Protein AF-A0A349BN62-F1 (afdb_monomer)

Mean predicted aligned error: 4.05 Å

Solvent-accessible surface area (backbone atoms only — not comparable to full-atom values): 4660 Å² total; per-residue (Å²): 102,86,73,80,52,98,90,51,74,62,79,86,56,88,90,51,85,87,77,59,91,89,65,87,81,78,84,67,44,68,59,91,91,58,58,38,50,51,55,55,53,10,62,76,71,74,57,51,36,66,58,54,63,68,61,65,52,88,88,58,86,85,85,87,85,132

Nearest PDB structures (foldseek):
  4y2w-assembly1_B  TM=9.655E-01  e=1.432E-02  Caldanaerobacter subterraneus subsp. tengcongensis MB4
  5irp-assembly1_B  TM=9.375E-01  e=3.344E-02  Bacillus subtilis subsp. subtilis str. 168
  1xql-assembly1_A  TM=9.159E-01  e=7.276E-02  Geobacillus stearothermophilus
  5zl6-assembly1_A  TM=8.315E-01  e=6.507E-01  Leuconostoc mesenteroides subsp. sake

Foldseek 3Di:
DDDDDPPDDDDDCPVPPPDDPPDDDDPAADDDPDGDHLQNVCVVVVHHSVCSVVVPDPVDDDDDDD

pLDDT: mean 92.71, std 4.89, range [66.69, 97.19]

Structure (mmCIF, N/CA/C/O backbone):
data_AF-A0A349BN62-F1
#
_entry.id   AF-A0A349BN62-F1
#
loop_
_atom_site.group_PDB
_atom_site.id
_atom_site.type_symbol
_atom_site.label_atom_id
_atom_site.label_alt_id
_atom_site.label_comp_id
_atom_site.label_asym_id
_atom_site.label_entity_id
_atom_site.label_seq_id
_atom_site.pdbx_PDB_ins_code
_atom_site.Cartn_x
_atom_site.Cartn_y
_atom_site.Cartn_z
_atom_site.occupancy
_atom_site.B_iso_or_equiv
_atom_site.auth_seq_id
_atom_site.auth_comp_id
_atom_site.auth_asym_id
_atom_site.auth_atom_id
_atom_site.pdbx_PDB_model_num
ATOM 1 N N . ILE A 1 1 ? -16.503 -1.090 -5.904 1.00 66.69 1 ILE A N 1
ATOM 2 C CA . ILE A 1 1 ? -17.677 -0.178 -5.918 1.00 66.69 1 ILE A CA 1
ATOM 3 C C . ILE A 1 1 ? -17.154 1.252 -5.980 1.00 66.69 1 ILE A C 1
ATOM 5 O O . ILE A 1 1 ? -16.129 1.519 -5.371 1.00 66.69 1 ILE A O 1
ATOM 9 N N . GLY A 1 2 ? -17.836 2.159 -6.686 1.00 86.69 2 GLY A N 1
ATOM 10 C CA . GLY A 1 2 ? -17.480 3.582 -6.708 1.00 86.69 2 GLY A CA 1
ATOM 11 C C . GLY A 1 2 ? -16.228 3.922 -7.525 1.00 86.69 2 GLY A C 1
ATOM 12 O O . GLY A 1 2 ? -15.565 3.049 -8.077 1.00 86.69 2 GLY A O 1
ATOM 13 N N . ARG A 1 3 ? -15.942 5.223 -7.637 1.00 91.44 3 ARG A N 1
ATOM 14 C CA . ARG A 1 3 ? -14.706 5.747 -8.234 1.00 91.44 3 ARG A CA 1
ATOM 15 C C . ARG A 1 3 ? -13.704 6.048 -7.123 1.00 91.44 3 ARG A C 1
ATOM 17 O O . AR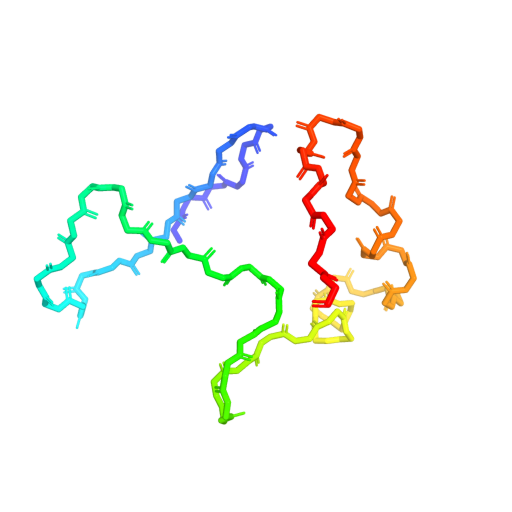G A 1 3 ? -14.114 6.474 -6.046 1.00 91.44 3 ARG A O 1
ATOM 24 N N . VAL A 1 4 ? -12.418 5.867 -7.411 1.00 91.62 4 VAL A N 1
ATOM 25 C CA . VAL A 1 4 ? -11.336 6.366 -6.552 1.00 91.62 4 VAL A CA 1
ATOM 26 C C . VAL A 1 4 ? -11.400 7.896 -6.545 1.00 91.62 4 VAL A C 1
ATOM 28 O O . VAL A 1 4 ? -11.472 8.520 -7.607 1.00 91.62 4 VAL A O 1
ATOM 31 N N . CYS A 1 5 ? -11.429 8.492 -5.357 1.00 93.31 5 CYS A N 1
ATOM 32 C CA . CYS A 1 5 ? -11.360 9.939 -5.157 1.00 93.31 5 CYS A CA 1
ATOM 33 C C . CYS A 1 5 ? -9.923 10.351 -4.805 1.00 93.31 5 CYS A C 1
ATOM 35 O O . CYS A 1 5 ? -9.056 9.501 -4.634 1.00 93.31 5 CYS A O 1
ATOM 37 N N . MET A 1 6 ? -9.673 11.657 -4.668 1.00 92.69 6 MET A N 1
ATOM 38 C CA . MET A 1 6 ? -8.330 12.175 -4.368 1.00 92.69 6 MET A CA 1
ATOM 39 C C . MET A 1 6 ? -7.752 11.613 -3.059 1.00 92.69 6 MET A C 1
ATOM 41 O O . MET A 1 6 ? -6.590 11.226 -3.041 1.00 92.69 6 MET A O 1
ATOM 45 N N . ASP A 1 7 ? -8.575 11.520 -2.007 1.00 93.06 7 ASP A N 1
ATOM 46 C CA . ASP A 1 7 ? -8.124 11.138 -0.659 1.00 93.06 7 ASP A CA 1
ATOM 47 C C . ASP A 1 7 ? -8.923 9.962 -0.055 1.00 93.06 7 ASP A C 1
ATOM 49 O O . ASP A 1 7 ? -8.775 9.643 1.122 1.00 93.06 7 ASP A O 1
ATOM 53 N N . MET A 1 8 ? -9.804 9.314 -0.830 1.00 92.69 8 MET A N 1
ATOM 54 C CA . MET A 1 8 ? -10.620 8.196 -0.337 1.00 92.69 8 MET A CA 1
ATOM 55 C C . MET A 1 8 ? -10.939 7.166 -1.423 1.00 92.69 8 MET A C 1
ATOM 57 O O . MET A 1 8 ? -11.122 7.501 -2.596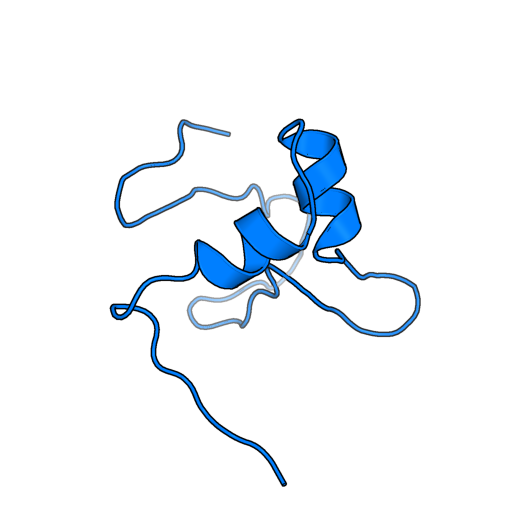 1.00 92.69 8 MET A O 1
ATOM 61 N N . THR A 1 9 ? -11.083 5.911 -1.004 1.00 94.12 9 THR A N 1
ATOM 62 C CA . THR A 1 9 ? -11.595 4.809 -1.824 1.00 94.12 9 THR A CA 1
ATOM 63 C C . THR A 1 9 ? -12.653 4.027 -1.048 1.00 94.12 9 THR A C 1
ATOM 65 O O . THR A 1 9 ? -12.717 4.108 0.178 1.00 94.12 9 THR A O 1
ATOM 68 N N . MET A 1 10 ? -13.507 3.295 -1.759 1.00 94.44 10 MET A N 1
ATOM 69 C CA . MET A 1 10 ? -14.556 2.459 -1.172 1.00 94.44 10 MET A CA 1
ATOM 70 C C . MET A 1 10 ? -14.279 0.994 -1.491 1.00 94.44 10 MET A C 1
ATOM 72 O O . MET A 1 10 ? -14.060 0.633 -2.649 1.00 94.44 10 MET A O 1
ATOM 76 N N . ILE A 1 11 ? -14.333 0.156 -0.463 1.00 91.75 11 ILE A N 1
ATOM 77 C CA . ILE A 1 11 ? -14.106 -1.285 -0.552 1.00 91.75 11 ILE A CA 1
ATOM 78 C C . ILE A 1 11 ? -15.391 -1.977 -0.102 1.00 91.75 11 ILE A C 1
ATOM 80 O O . ILE A 1 11 ? -16.049 -1.520 0.832 1.00 91.75 11 ILE A O 1
ATOM 84 N N . ASP A 1 12 ? -15.770 -3.042 -0.803 1.00 93.44 12 ASP A N 1
ATOM 85 C CA . ASP A 1 12 ? -16.891 -3.880 -0.388 1.00 93.44 12 ASP A CA 1
ATOM 86 C C . ASP A 1 12 ? -16.418 -4.866 0.682 1.00 93.44 12 ASP A C 1
ATOM 88 O O . ASP A 1 12 ? -15.472 -5.617 0.452 1.00 93.44 12 ASP A O 1
ATOM 92 N N . VAL A 1 13 ? -17.061 -4.839 1.847 1.00 92.75 13 VAL A N 1
ATOM 93 C CA . VAL A 1 13 ? -16.750 -5.699 3.002 1.00 92.75 13 VAL A CA 1
ATOM 94 C C . VAL A 1 13 ? -17.956 -6.537 3.433 1.00 92.75 13 VAL A C 1
ATOM 96 O O . VAL A 1 13 ? -17.959 -7.092 4.527 1.00 92.75 13 VAL A O 1
ATOM 99 N N . THR A 1 14 ? -18.992 -6.628 2.591 1.00 93.50 14 THR A N 1
ATOM 100 C CA . THR A 1 14 ? -20.268 -7.292 2.917 1.00 93.50 14 THR A CA 1
ATOM 101 C C . THR A 1 14 ? -20.081 -8.742 3.381 1.00 93.50 14 THR A C 1
ATOM 103 O O . THR A 1 14 ? -20.770 -9.186 4.297 1.00 93.50 14 THR A O 1
ATOM 106 N N . ASP A 1 15 ? -19.110 -9.453 2.803 1.00 93.75 15 ASP A N 1
ATOM 107 C CA . ASP A 1 15 ? -18.838 -10.865 3.100 1.00 93.75 15 ASP A CA 1
ATOM 108 C C . ASP A 1 15 ? -17.862 -11.085 4.274 1.00 93.75 15 ASP A C 1
ATOM 110 O O . ASP A 1 15 ? -17.550 -12.227 4.612 1.00 93.75 15 ASP A O 1
ATOM 114 N N . ILE A 1 16 ? -17.368 -10.015 4.911 1.00 90.50 16 ILE A N 1
ATOM 115 C CA . ILE A 1 16 ? -16.393 -10.089 6.007 1.00 90.50 16 ILE A CA 1
ATOM 116 C C . ILE A 1 16 ? -17.116 -9.862 7.346 1.00 90.50 16 ILE A C 1
ATOM 118 O O . ILE A 1 16 ? -17.448 -8.724 7.693 1.00 90.50 16 ILE A O 1
ATOM 122 N N . PRO A 1 17 ? -17.382 -10.921 8.136 1.00 91.94 17 PRO A N 1
ATOM 123 C CA . PRO A 1 17 ? -18.104 -10.779 9.390 1.00 91.94 17 PRO A CA 1
ATOM 124 C C . PRO A 1 17 ? -17.236 -10.117 10.463 1.00 91.94 17 PRO A C 1
ATOM 126 O O . PRO A 1 17 ? -16.081 -10.480 10.666 1.00 91.94 17 PRO A O 1
ATOM 129 N N . GLY A 1 18 ? -17.833 -9.199 11.224 1.00 90.69 18 GLY A N 1
ATOM 130 C CA . GLY A 1 18 ? -17.209 -8.635 12.423 1.00 90.69 18 GLY A CA 1
ATOM 131 C C . GLY A 1 18 ? -16.228 -7.487 12.188 1.00 90.69 18 GLY A C 1
ATOM 132 O O . GLY A 1 18 ? -15.623 -7.059 13.168 1.00 90.69 18 GLY A O 1
ATOM 133 N N . ILE A 1 19 ? -16.127 -6.973 10.956 1.00 92.38 19 ILE A N 1
ATOM 134 C CA . ILE A 1 19 ? -15.302 -5.810 10.614 1.00 92.38 19 ILE A CA 1
ATOM 135 C C . ILE A 1 19 ? -15.740 -4.563 11.392 1.00 92.38 19 ILE A C 1
ATOM 137 O O . ILE A 1 19 ? -16.935 -4.265 11.524 1.00 92.38 19 ILE A O 1
ATOM 141 N N . LYS A 1 20 ? -14.770 -3.823 11.926 1.00 93.06 20 LYS A N 1
ATOM 142 C CA . LYS A 1 20 ? -14.994 -2.602 12.709 1.00 93.06 20 LYS A CA 1
ATOM 143 C C . LYS A 1 20 ? -14.229 -1.413 12.152 1.00 93.06 20 LYS A C 1
ATOM 145 O O . LYS A 1 20 ? -13.246 -1.531 11.427 1.00 93.06 20 LYS A O 1
ATOM 150 N N . GLN A 1 21 ? -14.680 -0.224 12.541 1.00 93.38 21 GLN A N 1
ATOM 151 C CA . GLN A 1 21 ? -13.944 1.001 12.268 1.00 93.38 21 GLN A CA 1
ATOM 152 C C . GLN A 1 21 ? -12.569 0.959 12.947 1.00 93.38 21 GLN A C 1
ATOM 154 O O . GLN A 1 21 ? -12.465 0.609 14.122 1.00 93.38 21 GLN A O 1
ATOM 159 N N . GLY A 1 22 ? -11.541 1.381 12.211 1.00 93.06 22 GLY A N 1
ATOM 160 C CA . GLY A 1 22 ? -10.160 1.402 12.690 1.00 93.06 22 GLY A CA 1
ATOM 161 C C . GLY A 1 22 ? -9.399 0.103 12.442 1.00 93.06 22 GLY A C 1
ATOM 162 O O . GLY A 1 22 ? -8.244 0.016 12.844 1.00 93.06 22 GLY A O 1
ATOM 163 N N . GLU A 1 23 ? -10.015 -0.882 11.787 1.00 92.25 23 GLU A N 1
ATOM 164 C CA . GLU A 1 23 ? -9.283 -2.049 11.308 1.00 92.25 23 GLU A CA 1
ATOM 165 C C . GLU A 1 23 ? -8.291 -1.677 10.207 1.00 92.25 23 GLU A C 1
ATOM 167 O O . GLU A 1 23 ? -8.531 -0.796 9.376 1.00 92.25 23 GLU A O 1
ATOM 172 N N . GLU A 1 24 ? -7.150 -2.356 10.248 1.00 91.38 24 GLU A N 1
ATOM 173 C CA . GLU A 1 24 ? -6.069 -2.173 9.297 1.00 91.38 24 GLU A CA 1
ATOM 174 C C . GLU A 1 24 ? -6.424 -2.814 7.954 1.00 91.38 24 GLU A C 1
ATOM 176 O O . GLU A 1 24 ? -7.007 -3.896 7.886 1.00 91.38 24 GLU A O 1
ATOM 181 N N . VAL A 1 25 ? -6.042 -2.140 6.871 1.00 92.12 25 VAL A N 1
ATOM 182 C CA . VAL A 1 25 ? -6.190 -2.643 5.507 1.00 92.12 25 VAL A CA 1
ATOM 183 C C . VAL A 1 25 ? -4.838 -2.570 4.820 1.00 92.12 25 VAL A C 1
ATOM 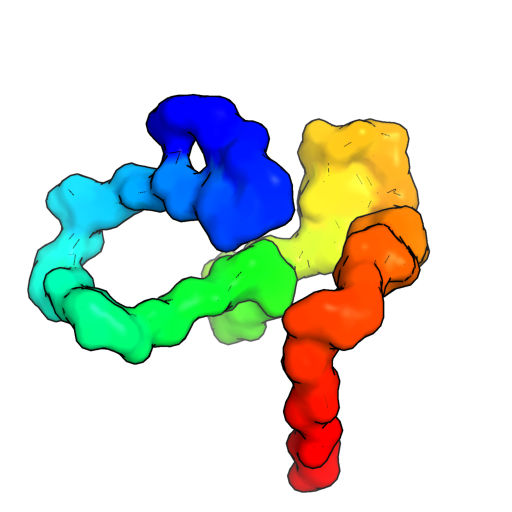185 O O . VAL A 1 25 ? -4.183 -1.528 4.818 1.00 92.12 25 VAL A O 1
ATOM 188 N N . ILE A 1 26 ? -4.442 -3.674 4.192 1.00 93.19 26 ILE A N 1
ATOM 189 C CA . ILE A 1 26 ? -3.188 -3.772 3.449 1.00 93.19 26 ILE A CA 1
ATOM 190 C C . ILE A 1 26 ? -3.473 -3.502 1.968 1.00 93.19 26 ILE A C 1
ATOM 192 O O . ILE A 1 26 ? -4.202 -4.252 1.325 1.00 93.19 26 ILE A O 1
ATOM 196 N N . ILE A 1 27 ? -2.902 -2.421 1.428 1.00 92.88 27 ILE A N 1
ATOM 197 C CA . ILE A 1 27 ? -3.047 -2.037 0.008 1.00 92.88 27 ILE A CA 1
ATOM 198 C C . ILE A 1 27 ? -1.948 -2.683 -0.847 1.00 92.88 27 ILE A C 1
ATOM 200 O O . ILE A 1 27 ? -2.213 -3.160 -1.946 1.00 92.88 27 ILE A O 1
ATOM 204 N N . ILE A 1 28 ? -0.714 -2.687 -0.337 1.00 94.06 28 ILE A N 1
ATOM 205 C CA . ILE A 1 28 ? 0.461 -3.299 -0.964 1.00 94.06 28 ILE A CA 1
ATOM 206 C C . ILE A 1 28 ? 1.185 -4.101 0.113 1.00 94.06 28 ILE A C 1
ATOM 208 O O . ILE A 1 28 ? 1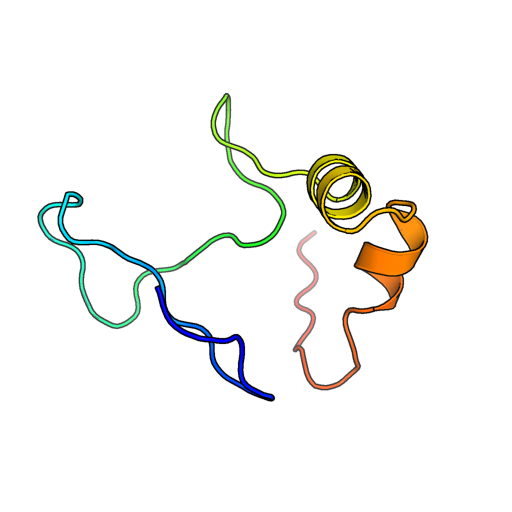.473 -3.576 1.187 1.00 94.06 28 ILE A O 1
ATOM 212 N N . GLY A 1 29 ? 1.486 -5.359 -0.176 1.00 93.19 29 GLY A N 1
ATOM 213 C CA . GLY A 1 29 ? 1.997 -6.335 0.776 1.00 93.19 29 GLY A CA 1
ATOM 214 C C . GLY A 1 29 ? 0.923 -7.340 1.182 1.00 93.19 29 GLY A C 1
ATOM 215 O O . GLY A 1 29 ? -0.055 -7.558 0.467 1.00 93.19 29 GLY A O 1
ATOM 216 N N . GLY A 1 30 ? 1.140 -7.987 2.320 1.00 91.38 30 GLY A N 1
ATOM 217 C CA . GLY A 1 30 ? 0.264 -9.020 2.862 1.00 91.38 30 GLY A CA 1
ATOM 218 C C . GLY A 1 30 ? 1.068 -10.145 3.496 1.00 91.38 30 GLY A C 1
ATOM 219 O O . GLY A 1 30 ? 2.302 -10.121 3.502 1.00 91.38 30 GLY A O 1
ATOM 220 N N . GLU A 1 31 ? 0.359 -11.142 4.008 1.00 85.62 31 GLU A N 1
ATOM 221 C CA . GLU A 1 31 ? 0.950 -12.289 4.688 1.00 85.62 31 GLU A CA 1
ATOM 222 C C . GLU A 1 31 ? 0.607 -13.590 3.961 1.00 85.62 31 GLU A C 1
ATOM 224 O O . GLU A 1 31 ? -0.495 -13.773 3.438 1.00 85.62 31 GLU A O 1
ATOM 229 N N . ASN A 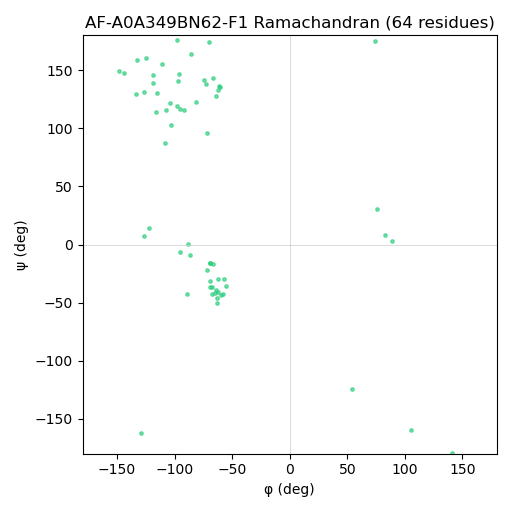1 32 ? 1.548 -14.537 3.982 1.00 82.44 32 ASN A N 1
ATOM 230 C CA . ASN A 1 32 ? 1.377 -15.872 3.409 1.00 82.44 32 ASN A CA 1
ATOM 231 C C . ASN A 1 32 ? 0.935 -15.824 1.927 1.00 82.44 32 ASN A C 1
ATOM 233 O O . ASN A 1 32 ? 1.610 -15.226 1.085 1.00 82.44 32 ASN A O 1
ATOM 237 N N . GLU A 1 33 ? -0.187 -16.474 1.618 1.00 79.75 33 GLU A N 1
ATOM 238 C CA . GLU A 1 33 ? -0.768 -16.595 0.277 1.00 79.75 33 GLU A CA 1
ATOM 239 C C . GLU A 1 33 ? -1.692 -15.421 -0.094 1.00 79.75 33 GLU A C 1
ATOM 241 O O . GLU A 1 33 ? -2.103 -15.305 -1.246 1.00 79.75 33 GLU A O 1
ATOM 246 N N . VAL A 1 34 ? -2.020 -14.533 0.852 1.00 85.00 34 VAL A N 1
ATOM 247 C CA . VAL A 1 34 ? -2.898 -13.378 0.610 1.00 85.00 34 VAL A CA 1
ATOM 248 C C . VAL A 1 34 ? -2.052 -12.114 0.623 1.00 85.00 34 VAL A C 1
ATOM 250 O O . VAL A 1 34 ? -1.866 -11.464 1.651 1.00 85.00 34 VAL A O 1
ATOM 253 N N . ARG A 1 35 ? -1.504 -11.783 -0.546 1.00 93.12 35 ARG A N 1
ATOM 254 C CA . ARG A 1 35 ? -0.684 -10.588 -0.752 1.00 93.12 35 ARG A CA 1
ATOM 255 C C . ARG A 1 35 ? -0.920 -9.980 -2.120 1.00 93.12 35 ARG A C 1
ATOM 257 O O . ARG A 1 35 ? -1.150 -10.694 -3.090 1.00 93.12 35 ARG A O 1
ATOM 264 N N . ILE A 1 36 ? -0.805 -8.661 -2.173 1.00 94.56 36 ILE A N 1
ATOM 265 C CA . ILE A 1 36 ? -0.812 -7.880 -3.406 1.00 94.56 36 ILE A CA 1
ATOM 266 C C . ILE A 1 36 ? 0.553 -7.216 -3.511 1.00 94.56 36 ILE A C 1
ATOM 268 O O . ILE A 1 36 ? 0.920 -6.391 -2.677 1.00 94.56 36 ILE A O 1
ATOM 272 N N . THR A 1 37 ? 1.344 -7.596 -4.504 1.00 95.06 37 THR A N 1
ATOM 273 C CA . THR A 1 37 ? 2.673 -7.020 -4.717 1.00 95.06 37 THR A CA 1
ATOM 274 C C . THR A 1 37 ? 2.599 -5.739 -5.548 1.00 95.06 37 THR A C 1
ATOM 276 O O . THR A 1 37 ? 1.605 -5.453 -6.217 1.00 95.06 37 THR A O 1
ATOM 279 N N . ALA A 1 38 ? 3.677 -4.950 -5.536 1.00 95.44 38 ALA A N 1
ATOM 280 C CA . ALA A 1 38 ? 3.780 -3.787 -6.418 1.00 95.44 38 ALA A CA 1
ATOM 281 C C . ALA A 1 38 ? 3.763 -4.187 -7.906 1.00 95.44 38 ALA A C 1
ATOM 283 O O . ALA A 1 38 ? 3.274 -3.419 -8.731 1.00 95.44 38 ALA A O 1
ATOM 284 N N . ASP A 1 39 ? 4.258 -5.383 -8.243 1.00 96.06 39 ASP A N 1
ATOM 285 C CA . ASP A 1 39 ? 4.211 -5.919 -9.606 1.00 96.06 39 ASP A CA 1
ATOM 286 C C . ASP A 1 39 ? 2.777 -6.276 -10.029 1.00 96.06 3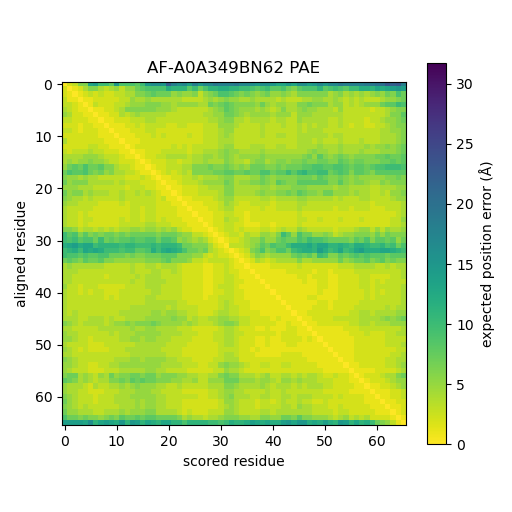9 ASP A C 1
ATOM 288 O O . ASP A 1 39 ? 2.401 -6.015 -11.171 1.00 96.06 39 ASP A O 1
ATOM 292 N N . ASP A 1 40 ? 1.943 -6.784 -9.113 1.00 95.62 40 ASP A N 1
ATOM 293 C CA . ASP A 1 40 ? 0.526 -7.070 -9.397 1.00 95.62 40 ASP A CA 1
ATOM 294 C C . ASP A 1 40 ? -0.236 -5.786 -9.744 1.00 95.62 40 ASP A C 1
ATOM 296 O O . ASP A 1 40 ? -0.953 -5.712 -10.744 1.00 95.62 40 ASP A O 1
ATOM 300 N N . ILE A 1 41 ? -0.024 -4.731 -8.954 1.00 95.50 41 ILE A N 1
ATOM 301 C CA . ILE A 1 41 ? -0.640 -3.420 -9.189 1.00 95.50 41 ILE A CA 1
ATOM 302 C C . ILE A 1 41 ? -0.135 -2.818 -10.498 1.00 95.50 41 ILE A C 1
ATOM 304 O O . ILE A 1 41 ? -0.921 -2.261 -11.268 1.00 95.50 41 ILE A O 1
ATOM 308 N N . ALA A 1 42 ? 1.162 -2.944 -10.773 1.00 96.88 42 ALA A N 1
ATOM 309 C CA . ALA A 1 42 ? 1.757 -2.491 -12.020 1.00 96.88 42 ALA A CA 1
ATOM 310 C C . ALA A 1 42 ? 1.132 -3.202 -13.231 1.00 96.88 42 ALA A C 1
ATOM 312 O O . ALA A 1 42 ? 0.742 -2.545 -14.195 1.00 96.88 42 ALA A O 1
ATOM 313 N N . ALA A 1 43 ? 0.924 -4.519 -13.145 1.00 97.19 43 ALA A N 1
ATOM 314 C CA . ALA A 1 43 ? 0.248 -5.293 -14.180 1.00 97.19 43 ALA A CA 1
ATOM 315 C C . ALA A 1 43 ? -1.209 -4.842 -14.398 1.00 97.19 43 ALA A C 1
ATOM 317 O O . ALA A 1 43 ? -1.645 -4.722 -15.542 1.00 97.19 43 ALA A O 1
ATOM 318 N N . TRP A 1 44 ? -1.959 -4.538 -13.331 1.00 96.12 44 TRP A N 1
ATOM 319 C CA . TRP A 1 44 ? -3.341 -4.042 -13.437 1.00 96.12 44 TRP A CA 1
ATOM 320 C C . TRP A 1 44 ? -3.439 -2.630 -14.019 1.00 96.12 44 TRP A C 1
ATOM 322 O O . TRP A 1 44 ? -4.423 -2.299 -14.679 1.00 96.12 44 TRP A O 1
ATOM 332 N N . THR A 1 45 ? -2.432 -1.796 -13.766 1.00 95.25 45 THR A N 1
ATOM 333 C CA . THR A 1 45 ? -2.394 -0.390 -14.202 1.00 95.25 45 THR A CA 1
ATOM 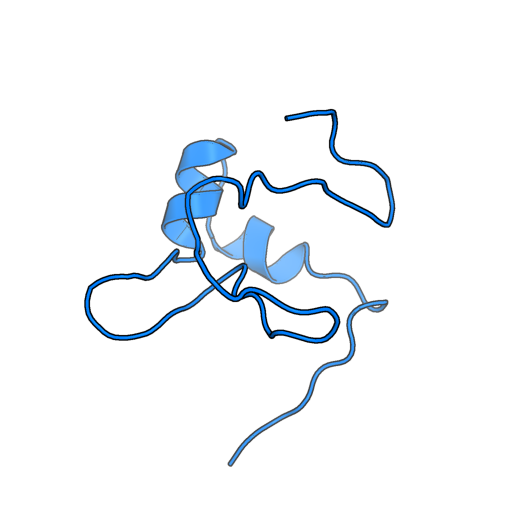334 C C . THR A 1 45 ? -1.646 -0.178 -15.519 1.00 95.25 45 THR A C 1
ATOM 336 O O . THR A 1 45 ? -1.698 0.917 -16.074 1.00 95.25 45 THR A O 1
ATOM 339 N N . GLY A 1 46 ? -1.009 -1.221 -16.061 1.00 96.50 46 GLY A N 1
ATOM 340 C CA . GLY A 1 46 ? -0.275 -1.167 -17.326 1.00 96.50 46 GLY A CA 1
ATOM 341 C C . GLY A 1 46 ? 1.083 -0.470 -17.221 1.00 96.50 46 GLY A C 1
ATOM 342 O O . GLY A 1 46 ? 1.526 0.140 -18.191 1.00 96.50 46 GLY A O 1
ATOM 343 N N . THR A 1 47 ? 1.730 -0.546 -16.057 1.00 97.06 47 THR A N 1
ATOM 344 C CA . THR A 1 47 ? 3.041 0.060 -15.789 1.00 97.06 47 THR A CA 1
ATOM 345 C C . THR A 1 47 ? 4.026 -0.949 -15.169 1.00 97.06 47 THR A C 1
ATOM 347 O O . THR A 1 47 ? 3.844 -2.160 -15.287 1.00 97.06 47 THR A O 1
ATOM 350 N N . ILE A 1 48 ? 5.101 -0.463 -14.544 1.00 97.19 48 ILE A N 1
ATOM 351 C CA . ILE A 1 48 ? 6.130 -1.203 -13.815 1.00 97.19 48 ILE A CA 1
ATOM 352 C C . ILE A 1 48 ? 6.049 -0.908 -12.313 1.00 97.19 48 ILE A C 1
ATOM 354 O O . ILE A 1 48 ? 5.617 0.166 -11.891 1.00 97.19 48 ILE A O 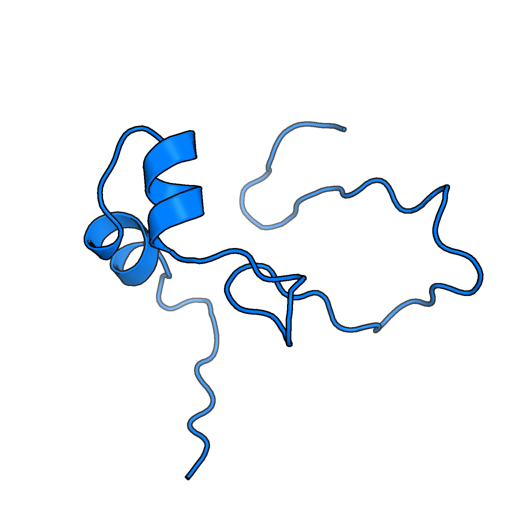1
ATOM 358 N N . SER A 1 49 ? 6.534 -1.832 -11.485 1.00 96.69 49 SER A N 1
ATOM 359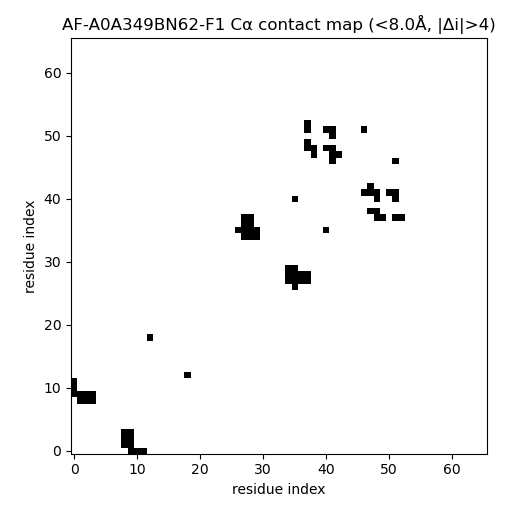 C CA . SER A 1 49 ? 6.504 -1.693 -10.021 1.00 96.69 49 SER A CA 1
ATOM 360 C C . SER A 1 49 ? 7.202 -0.439 -9.503 1.00 96.69 49 SER A C 1
ATOM 362 O O . SER A 1 49 ? 6.786 0.117 -8.488 1.00 96.69 49 SER A O 1
ATOM 364 N N . TYR A 1 50 ? 8.220 0.058 -10.210 1.00 96.62 50 TYR A N 1
ATOM 365 C CA . TYR A 1 50 ? 8.900 1.295 -9.833 1.00 96.62 50 TYR A CA 1
ATOM 366 C C . TYR A 1 50 ? 7.975 2.518 -9.894 1.00 96.62 50 TYR A C 1
ATOM 368 O O . TYR A 1 50 ? 8.014 3.345 -8.989 1.00 96.62 50 TYR A O 1
ATOM 376 N N . GLU A 1 51 ? 7.094 2.615 -10.895 1.00 96.75 51 GLU A N 1
ATOM 377 C CA . GLU A 1 51 ? 6.126 3.718 -10.968 1.00 96.75 51 GLU A CA 1
ATOM 378 C C . GLU A 1 51 ? 5.091 3.637 -9.844 1.00 96.75 51 GLU A C 1
ATOM 380 O O . GLU A 1 51 ? 4.736 4.662 -9.267 1.00 96.75 51 GLU A O 1
ATOM 385 N N . VAL A 1 52 ? 4.666 2.426 -9.470 1.00 96.12 52 VAL A N 1
ATOM 386 C CA . VAL A 1 52 ? 3.752 2.212 -8.338 1.00 96.12 52 VAL A CA 1
ATOM 387 C C . VAL A 1 52 ? 4.398 2.665 -7.027 1.00 96.12 52 VAL A C 1
ATOM 389 O O . VAL A 1 52 ? 3.808 3.443 -6.280 1.00 96.12 52 VAL A O 1
ATOM 392 N N . LEU A 1 53 ? 5.627 2.217 -6.753 1.00 95.50 53 LEU A N 1
ATOM 393 C CA . LEU A 1 53 ? 6.339 2.541 -5.514 1.00 95.50 53 LEU A CA 1
ATOM 394 C C . LEU A 1 53 ? 6.715 4.026 -5.433 1.00 95.50 53 LEU A C 1
ATOM 396 O O . LEU A 1 53 ? 6.537 4.651 -4.387 1.00 95.50 53 LEU A O 1
ATOM 400 N N . CYS A 1 54 ? 7.200 4.612 -6.530 1.00 95.12 54 CYS A N 1
ATOM 401 C CA . CYS A 1 54 ? 7.520 6.038 -6.597 1.00 95.12 54 CYS A CA 1
ATOM 402 C C . CYS A 1 54 ? 6.273 6.933 -6.613 1.00 95.12 54 CYS A C 1
ATOM 404 O O . CYS A 1 54 ? 6.368 8.101 -6.242 1.00 95.12 54 CYS A O 1
ATOM 406 N N . GLY A 1 55 ? 5.111 6.400 -7.000 1.00 94.62 55 GLY A N 1
ATOM 407 C CA . GLY A 1 55 ? 3.832 7.107 -6.973 1.00 94.62 55 GLY A CA 1
ATOM 408 C C . GLY A 1 55 ? 3.296 7.381 -5.564 1.00 94.62 55 GLY A C 1
ATOM 409 O O . GLY A 1 55 ? 2.426 8.238 -5.401 1.00 94.62 55 GLY A O 1
ATOM 410 N N . ILE A 1 56 ? 3.819 6.705 -4.531 1.00 94.44 56 ILE A N 1
ATOM 411 C CA . ILE A 1 56 ? 3.456 6.965 -3.132 1.00 94.44 56 ILE A CA 1
ATOM 412 C C . ILE A 1 56 ? 4.059 8.307 -2.696 1.00 94.44 56 ILE A C 1
ATOM 414 O O . ILE A 1 56 ? 5.228 8.404 -2.305 1.00 94.44 56 ILE A O 1
ATOM 418 N N . GLY A 1 57 ? 3.229 9.348 -2.786 1.00 92.50 57 GLY A N 1
ATOM 419 C CA . GLY A 1 57 ? 3.605 10.731 -2.517 1.00 92.50 57 GLY A CA 1
ATOM 420 C C . GLY A 1 57 ? 3.886 11.048 -1.046 1.00 92.50 57 GLY A C 1
ATOM 421 O O . GLY A 1 57 ? 3.652 10.252 -0.141 1.00 92.50 57 GLY A O 1
ATOM 422 N N . GLU A 1 58 ? 4.350 12.274 -0.810 1.00 93.94 58 GLU A N 1
ATOM 423 C CA . GLU A 1 58 ? 4.815 12.757 0.501 1.00 93.94 58 GLU A CA 1
ATOM 424 C C . GLU A 1 58 ? 3.719 12.874 1.570 1.00 93.94 58 GLU A C 1
ATOM 426 O O . GLU A 1 58 ? 4.031 12.950 2.752 1.00 93.94 58 GLU A O 1
ATOM 431 N N . ARG A 1 59 ? 2.437 12.877 1.176 1.00 95.12 59 ARG A N 1
ATOM 432 C CA . ARG A 1 59 ? 1.302 12.917 2.117 1.00 95.12 59 ARG A CA 1
ATOM 433 C C . ARG A 1 59 ? 1.142 11.627 2.926 1.00 95.12 59 ARG A C 1
ATOM 435 O O . ARG A 1 59 ? 0.383 11.622 3.889 1.00 95.12 59 ARG A O 1
ATOM 442 N N . VAL A 1 60 ? 1.786 10.538 2.506 1.00 94.69 60 VAL A N 1
ATOM 443 C CA . VAL A 1 60 ? 1.730 9.247 3.194 1.00 94.69 60 VAL A CA 1
ATOM 444 C C . VAL A 1 60 ? 2.886 9.166 4.185 1.00 94.69 60 VAL A C 1
ATOM 446 O O . VAL A 1 60 ? 4.052 9.139 3.783 1.00 94.69 60 VAL A O 1
ATOM 449 N N . ASP A 1 61 ? 2.561 9.102 5.476 1.00 95.44 61 ASP A N 1
ATOM 450 C CA . ASP A 1 61 ? 3.552 8.953 6.542 1.00 95.44 61 ASP A CA 1
ATOM 451 C C . ASP A 1 61 ? 4.320 7.629 6.406 1.00 95.44 61 ASP A C 1
ATOM 453 O O . ASP A 1 61 ? 3.741 6.558 6.214 1.00 95.44 61 ASP A O 1
ATOM 457 N N . ARG A 1 62 ? 5.651 7.699 6.524 1.00 95.31 62 ARG A N 1
ATOM 458 C CA . ARG A 1 62 ? 6.546 6.537 6.420 1.00 95.31 62 ARG A CA 1
ATOM 459 C C . ARG A 1 62 ? 7.096 6.170 7.794 1.00 95.31 62 ARG A C 1
ATOM 461 O O . ARG A 1 62 ? 7.865 6.931 8.379 1.00 95.31 62 ARG A O 1
ATOM 468 N N . VAL A 1 63 ? 6.745 4.981 8.279 1.00 96.00 63 VAL A N 1
ATOM 469 C CA . VAL A 1 63 ? 7.259 4.407 9.531 1.00 96.00 63 VAL A CA 1
ATOM 470 C C . VAL A 1 63 ? 8.291 3.330 9.198 1.00 96.00 63 VAL A C 1
ATOM 472 O O . VAL A 1 63 ? 7.984 2.374 8.493 1.00 96.00 63 VAL A O 1
ATOM 475 N N . TYR A 1 64 ? 9.521 3.481 9.697 1.00 95.38 64 TYR A N 1
ATOM 476 C CA . TYR A 1 64 ? 10.610 2.531 9.450 1.00 95.38 64 TYR A CA 1
ATOM 477 C C . TYR A 1 64 ? 10.755 1.570 10.628 1.00 95.38 64 TYR A C 1
ATOM 479 O O . TYR A 1 64 ? 11.035 1.991 11.750 1.00 95.38 64 TYR A O 1
ATOM 487 N N . ILE A 1 65 ? 10.583 0.280 10.354 1.00 93.31 65 ILE A N 1
ATOM 488 C CA . ILE A 1 65 ? 10.752 -0.805 11.323 1.00 93.31 65 ILE A CA 1
ATOM 489 C C . ILE A 1 65 ? 12.158 -1.390 11.135 1.00 93.31 65 ILE A C 1
ATOM 491 O O . ILE A 1 65 ? 12.638 -1.483 10.003 1.00 93.31 65 ILE A O 1
ATOM 495 N N . ARG A 1 66 ? 12.833 -1.728 12.237 1.00 79.44 66 ARG A N 1
ATOM 496 C CA . ARG A 1 66 ? 14.194 -2.279 12.246 1.00 79.44 66 ARG A CA 1
ATOM 497 C C . ARG A 1 66 ? 14.205 -3.724 12.711 1.00 79.44 66 ARG A C 1
ATOM 499 O O . ARG A 1 66 ? 13.464 -4.015 13.673 1.00 79.44 66 ARG A O 1
#

Radius of gyration: 13.98 Å; Cα contacts (8 Å, |Δi|>4): 37; chains: 1; bounding box: 34×30×30 Å

Secondary structure (DSSP, 8-state):
-----SS------TTSTT--TT----SSEEETTEEE-HHHHHHHHTS-HHHHHHTS-TTS--PPP-

Sequence (66 aa):
IGRVCMDMTMIDVTDIPGIKQGEEVIIIGGENEVRITADDIAAWTGTISYEVLCGIGERVDRVYIR